Protein AF-A0A2X2WF74-F1 (afdb_monomer_lite)

Secondary structure (DSSP, 8-state):
------HHHHHHHHHHHHHHHHHHHHHHHHHHHTT---HHHHHHHHHHHHTPPPPP----EEESS--HHHHHHHHHHS-SEEEEEES-HHHHHHSHHHHS-HHHHHHHTT--EEE--SSS--EEE-S-EEEEEE--PPP--

Sequence (141 aa):
MLIVLSLEEYERKIILWEAEFKVLNKLYKKELSQRVDSTASMKNLDECLRRKPKKPIRKFIILTNPTSEALAKELGLGYPNKALFNDEAAGVYTSGLYNDPAPFNTFWCWDKVTINRVSRESFVIENYVFSSFLMMQTLSI

InterPro domains:
  IPR025048 Protein of unknown function DUF3987) [PF13148] (8-138)

Radius of gyration: 23.02 Å; chains: 1; bounding box: 44×41×73 Å

Structure (mmCIF, N/CA/C/O backbone):
data_AF-A0A2X2WF74-F1
#
_entry.id   AF-A0A2X2WF74-F1
#
loop_
_atom_site.group_PDB
_atom_site.id
_atom_site.type_symbol
_atom_site.label_atom_id
_atom_site.label_alt_id
_atom_site.label_comp_id
_atom_site.label_asym_id
_atom_site.label_entity_id
_atom_site.label_seq_id
_atom_site.pdbx_PDB_ins_code
_atom_site.Cartn_x
_atom_site.Cartn_y
_atom_site.Cartn_z
_atom_site.occupancy
_atom_site.B_iso_or_equiv
_atom_site.auth_seq_id
_atom_site.auth_comp_id
_atom_site.auth_asym_id
_atom_site.auth_atom_id
_atom_site.pdbx_PDB_model_num
ATOM 1 N N . MET A 1 1 ? 2.733 -17.161 6.575 1.00 33.16 1 MET A N 1
ATOM 2 C CA . MET A 1 1 ? 2.079 -17.035 5.255 1.00 33.16 1 MET A CA 1
ATOM 3 C C . MET A 1 1 ? 1.111 -15.857 5.317 1.00 33.16 1 MET A C 1
ATOM 5 O O . MET A 1 1 ? 0.103 -15.955 6.001 1.00 33.16 1 MET A O 1
ATOM 9 N N . LEU A 1 2 ? 1.457 -14.701 4.737 1.00 42.00 2 LEU A N 1
ATOM 10 C CA . LEU A 1 2 ? 0.548 -13.548 4.684 1.00 42.00 2 LEU A CA 1
ATOM 11 C C . LEU A 1 2 ? -0.547 -13.861 3.659 1.00 42.00 2 LEU A C 1
ATOM 13 O O . LEU A 1 2 ? -0.254 -13.978 2.473 1.00 42.00 2 LEU A O 1
ATOM 17 N N . ILE A 1 3 ? -1.790 -14.029 4.112 1.00 48.28 3 ILE A N 1
ATOM 18 C CA . ILE A 1 3 ? -2.949 -14.121 3.218 1.00 48.28 3 ILE A CA 1
ATOM 19 C C . ILE A 1 3 ? -3.135 -12.728 2.613 1.00 48.28 3 ILE A C 1
ATOM 21 O O . ILE A 1 3 ? -3.633 -11.812 3.268 1.00 48.28 3 ILE A O 1
ATOM 25 N N . VAL A 1 4 ? -2.655 -12.544 1.387 1.00 58.31 4 VAL A N 1
ATOM 26 C CA . VAL A 1 4 ? -2.893 -11.327 0.611 1.00 58.31 4 VAL A CA 1
ATOM 27 C C . VAL A 1 4 ? -4.300 -11.450 0.035 1.00 58.31 4 VAL A C 1
ATOM 29 O O . VAL A 1 4 ? -4.547 -12.319 -0.796 1.00 58.31 4 VAL A O 1
ATOM 32 N N . LEU A 1 5 ? -5.230 -10.626 0.519 1.00 65.94 5 LEU A N 1
ATOM 33 C CA . LEU A 1 5 ? -6.590 -10.553 -0.024 1.00 65.94 5 LEU A CA 1
ATOM 34 C C . LEU A 1 5 ? -6.538 -10.137 -1.501 1.00 65.94 5 LEU A C 1
ATOM 36 O O . LEU A 1 5 ? -5.659 -9.372 -1.898 1.00 65.94 5 LEU A O 1
ATOM 40 N N . SER A 1 6 ? -7.486 -10.578 -2.324 1.00 76.62 6 SER A N 1
ATOM 41 C CA . SER A 1 6 ? -7.712 -9.889 -3.600 1.00 76.62 6 SER A CA 1
ATOM 42 C C . SER A 1 6 ? -8.161 -8.444 -3.339 1.00 76.62 6 SER A C 1
ATOM 44 O O . SER A 1 6 ? -8.643 -8.116 -2.250 1.00 76.62 6 SER A O 1
ATOM 46 N N . LEU A 1 7 ? -7.993 -7.551 -4.320 1.00 77.69 7 LEU A N 1
ATOM 47 C CA . LEU A 1 7 ? -8.440 -6.162 -4.176 1.00 77.69 7 LEU A CA 1
ATOM 48 C C . LEU A 1 7 ? -9.941 -6.093 -3.859 1.00 77.69 7 LEU A C 1
ATOM 50 O O . LEU A 1 7 ? -10.327 -5.401 -2.924 1.00 77.69 7 LEU A O 1
ATOM 54 N N . GLU A 1 8 ? -10.759 -6.857 -4.580 1.00 81.06 8 GLU A N 1
ATOM 55 C CA . GLU A 1 8 ? -12.210 -6.893 -4.385 1.00 81.06 8 GLU A CA 1
ATOM 56 C C . GLU A 1 8 ? -12.591 -7.388 -2.982 1.00 81.06 8 GLU A C 1
ATOM 58 O O . GLU A 1 8 ? -13.486 -6.847 -2.335 1.00 81.06 8 GLU A O 1
ATOM 63 N N . GLU A 1 9 ? -11.900 -8.409 -2.464 1.00 84.50 9 GLU A N 1
ATOM 64 C CA . GLU A 1 9 ? -12.116 -8.875 -1.091 1.00 84.50 9 GLU A CA 1
ATOM 65 C C . GLU A 1 9 ? -11.687 -7.844 -0.053 1.00 84.50 9 GLU A C 1
ATOM 67 O O . GLU A 1 9 ? -12.355 -7.702 0.972 1.00 84.50 9 GLU A O 1
ATOM 72 N N . TYR A 1 10 ? -10.581 -7.138 -0.295 1.00 87.06 10 TYR A N 1
ATOM 73 C CA . TYR A 1 10 ? -10.147 -6.045 0.566 1.00 87.06 10 TYR A CA 1
ATOM 74 C C . TYR A 1 10 ? -11.176 -4.914 0.582 1.00 87.06 10 TYR A C 1
ATOM 76 O O . TYR A 1 10 ? -11.541 -4.467 1.665 1.00 87.06 10 TYR A O 1
ATOM 84 N N . GLU A 1 11 ? -11.686 -4.500 -0.580 1.00 86.75 11 GLU A N 1
ATOM 85 C CA . GLU A 1 11 ? -12.692 -3.439 -0.711 1.00 86.75 11 GLU A CA 1
ATOM 86 C C . GLU A 1 11 ? -13.994 -3.792 0.018 1.00 86.75 11 GLU A C 1
ATOM 88 O O . GLU A 1 11 ? -14.532 -2.974 0.760 1.00 86.75 11 GLU A O 1
ATOM 93 N N . ARG A 1 12 ? -14.463 -5.042 -0.076 1.00 90.75 12 ARG A N 1
ATOM 94 C CA . ARG A 1 12 ? -15.622 -5.481 0.720 1.00 90.75 12 ARG A CA 1
ATOM 95 C C . ARG A 1 12 ? -15.322 -5.493 2.218 1.00 90.75 12 ARG A C 1
ATOM 97 O O . ARG A 1 12 ? -16.119 -5.006 3.018 1.00 90.75 12 ARG A O 1
ATOM 104 N N . LYS A 1 13 ? -14.178 -6.058 2.619 1.00 93.56 13 LYS A N 1
ATOM 105 C CA . LYS A 1 13 ? -13.821 -6.206 4.039 1.00 93.56 13 LYS A CA 1
ATOM 106 C C . LYS A 1 13 ? -13.541 -4.868 4.716 1.00 93.56 13 LYS A C 1
ATOM 108 O O . LYS A 1 13 ? -13.871 -4.730 5.890 1.00 93.56 13 LYS A O 1
ATOM 113 N N . ILE A 1 14 ? -12.952 -3.896 4.014 1.00 94.00 14 ILE A N 1
ATOM 114 C CA . ILE A 1 14 ? -12.661 -2.579 4.591 1.00 94.00 14 ILE A CA 1
ATOM 115 C C . ILE A 1 14 ? -13.951 -1.802 4.864 1.00 94.00 14 ILE A C 1
ATOM 117 O O . ILE A 1 14 ? -14.061 -1.223 5.936 1.00 94.00 14 ILE A O 1
ATOM 121 N N . ILE A 1 15 ? -14.962 -1.892 3.989 1.00 95.12 15 ILE A N 1
ATOM 122 C CA . ILE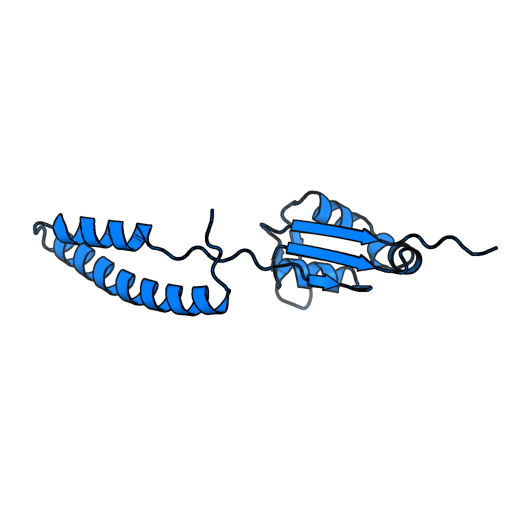 A 1 15 ? -16.280 -1.267 4.207 1.00 95.12 15 ILE A CA 1
ATOM 123 C C . ILE A 1 15 ? -16.954 -1.832 5.465 1.00 95.12 15 ILE A C 1
ATOM 125 O O . ILE A 1 15 ? -17.442 -1.079 6.310 1.00 95.12 15 ILE A O 1
ATOM 129 N N . LEU A 1 16 ? -16.957 -3.161 5.617 1.00 95.56 16 LEU A N 1
ATOM 130 C CA . LEU A 1 16 ? -17.528 -3.819 6.798 1.00 95.56 16 LEU A CA 1
ATOM 131 C C . LEU A 1 16 ? -16.791 -3.414 8.080 1.00 95.56 16 LEU A C 1
ATOM 133 O O . LEU A 1 16 ? -17.420 -3.080 9.084 1.00 95.56 16 LEU A O 1
ATOM 137 N N . TRP A 1 17 ? -15.459 -3.393 8.025 1.00 97.44 17 TRP A N 1
ATOM 138 C CA . TRP A 1 17 ? -14.619 -2.981 9.144 1.00 97.44 17 TRP A CA 1
ATOM 139 C C . TRP A 1 17 ? -14.832 -1.508 9.526 1.00 97.44 17 TRP A C 1
ATOM 141 O O . TRP A 1 17 ? -14.914 -1.189 10.708 1.00 97.44 17 TRP A O 1
ATOM 151 N N . GLU A 1 18 ? -14.960 -0.601 8.553 1.00 96.94 18 GLU A N 1
ATOM 152 C CA . GLU A 1 18 ? -15.212 0.824 8.801 1.00 96.94 18 GLU A CA 1
ATOM 153 C C . GLU A 1 18 ? -16.563 1.058 9.484 1.00 96.94 18 GLU A C 1
ATOM 155 O O . GLU A 1 18 ? -16.664 1.893 10.390 1.00 96.94 18 GLU A O 1
ATOM 160 N N . ALA A 1 19 ? -17.592 0.300 9.091 1.00 96.81 19 ALA A N 1
ATOM 161 C CA . ALA A 1 19 ? -18.898 0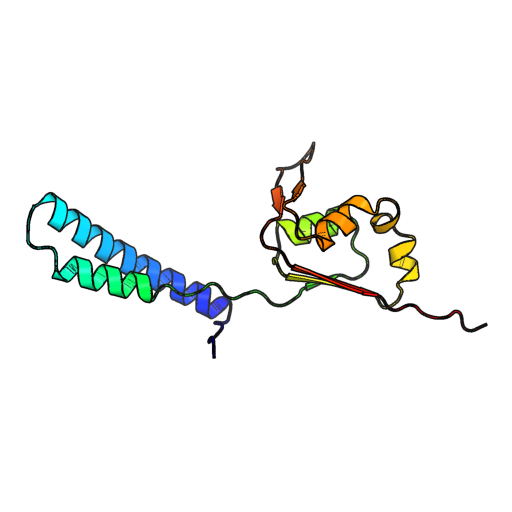.342 9.737 1.00 96.81 19 ALA A CA 1
ATOM 162 C C . ALA A 1 19 ? -18.817 -0.109 11.208 1.00 96.81 19 ALA A C 1
ATOM 164 O O . ALA A 1 19 ? -19.305 0.602 12.091 1.00 96.81 19 ALA A O 1
ATOM 165 N N . GLU A 1 20 ? -18.150 -1.236 11.481 1.00 96.38 20 GLU A N 1
ATOM 166 C CA . GLU A 1 20 ? -17.929 -1.750 12.841 1.00 96.38 20 GLU A CA 1
ATOM 167 C C . GLU A 1 20 ? -17.121 -0.755 13.691 1.00 96.38 20 GLU A C 1
ATOM 169 O O . GLU A 1 20 ? -17.548 -0.356 14.781 1.00 96.38 20 GLU A O 1
ATOM 174 N N . PHE A 1 21 ? -16.000 -0.263 13.155 1.00 97.50 21 PHE A N 1
ATOM 175 C CA . PHE A 1 21 ? -15.136 0.714 13.813 1.00 97.50 21 PHE A CA 1
ATOM 176 C C . PHE A 1 21 ? -15.897 1.987 14.187 1.00 97.50 21 PHE A C 1
ATOM 178 O O . PHE A 1 21 ? -15.746 2.497 15.299 1.00 97.50 21 PHE A O 1
ATOM 185 N N . LYS A 1 22 ? -16.744 2.508 13.291 1.00 97.50 22 LYS A N 1
ATOM 186 C CA . LYS A 1 22 ? -17.515 3.733 13.540 1.00 97.50 22 LYS A CA 1
ATOM 187 C C . LYS A 1 22 ? -18.454 3.586 14.738 1.00 97.50 22 LYS A C 1
ATOM 189 O O . LYS A 1 22 ? -18.567 4.523 15.533 1.00 97.50 22 LYS A O 1
ATOM 194 N N . VAL A 1 23 ? -19.107 2.433 14.881 1.00 97.06 23 VAL A N 1
ATOM 195 C CA . VAL A 1 23 ? -20.012 2.150 16.006 1.00 97.06 23 VAL A CA 1
ATOM 196 C C . VAL A 1 23 ? -19.226 2.025 17.309 1.00 97.06 23 VAL A C 1
ATOM 198 O O . VAL A 1 23 ? -19.525 2.739 18.269 1.00 97.06 23 VAL A O 1
ATOM 201 N N . LEU A 1 24 ? -18.185 1.188 17.327 1.00 95.88 24 LEU A N 1
ATOM 202 C CA . LEU A 1 24 ? -17.381 0.930 18.526 1.00 95.88 24 LEU A CA 1
ATOM 203 C C . LEU A 1 24 ? -16.643 2.183 19.012 1.00 95.88 24 LEU A C 1
ATOM 205 O O . LEU A 1 24 ? -16.647 2.491 20.202 1.00 95.88 24 LEU A O 1
ATOM 209 N N . ASN A 1 25 ? -16.080 2.968 18.091 1.00 96.62 25 ASN A N 1
ATOM 210 C CA . ASN A 1 25 ? -15.403 4.222 18.418 1.00 96.62 25 ASN A CA 1
ATOM 211 C C . ASN A 1 25 ? -16.379 5.261 18.997 1.00 96.62 25 ASN A C 1
ATOM 213 O O . ASN A 1 25 ? -16.037 5.994 19.925 1.00 96.62 25 ASN A O 1
ATOM 217 N N . LYS A 1 26 ? -17.619 5.321 18.488 1.00 96.38 26 LYS A N 1
ATOM 218 C CA . LYS A 1 26 ? -18.652 6.214 19.035 1.00 96.38 26 LYS A CA 1
ATOM 219 C C . LYS A 1 26 ? -19.065 5.797 20.448 1.00 96.38 26 LYS A C 1
ATOM 221 O O . LYS A 1 26 ? -19.216 6.671 21.300 1.00 96.38 26 LYS A O 1
ATOM 226 N N . LEU A 1 27 ? -19.234 4.496 20.692 1.00 95.06 27 LEU A N 1
ATOM 227 C CA . LEU A 1 27 ? -19.579 3.962 22.011 1.00 95.06 27 LEU A CA 1
ATOM 228 C C . LEU A 1 27 ? -18.481 4.267 23.035 1.00 95.06 27 LEU A C 1
ATOM 230 O O . LEU A 1 27 ? -18.759 4.895 24.053 1.00 95.06 27 LEU A O 1
ATOM 234 N N . TYR A 1 28 ? -17.231 3.939 22.704 1.00 94.12 28 TYR A N 1
ATOM 235 C CA . TYR A 1 28 ? -16.080 4.195 23.567 1.00 94.12 28 TYR A CA 1
ATOM 236 C C . TYR A 1 28 ? -15.941 5.683 23.929 1.00 94.12 28 TYR A C 1
ATOM 238 O O . TYR A 1 28 ? -15.813 6.038 25.099 1.00 94.12 28 TYR A O 1
ATOM 246 N N . LYS A 1 29 ? -16.061 6.586 22.942 1.00 94.75 29 LYS A N 1
ATOM 247 C CA . LYS A 1 29 ? -16.044 8.039 23.191 1.00 94.75 29 LYS A CA 1
ATOM 248 C C . LYS A 1 29 ? -17.178 8.495 24.109 1.00 94.75 29 LYS A C 1
ATOM 250 O O . LYS A 1 29 ? -16.968 9.375 24.943 1.00 94.75 29 LYS A O 1
ATOM 255 N N . LYS A 1 30 ? -18.375 7.920 23.954 1.00 95.00 30 LYS A N 1
ATOM 256 C CA . LYS A 1 30 ? -19.531 8.241 24.796 1.00 95.00 30 LYS A CA 1
ATOM 257 C C . LYS A 1 30 ? -19.281 7.821 26.245 1.00 95.00 30 LYS A C 1
ATOM 259 O O . LYS A 1 30 ? -19.462 8.646 27.134 1.00 95.00 30 LYS A O 1
ATOM 264 N N . GLU A 1 31 ? -18.825 6.597 26.481 1.00 93.62 31 GLU A N 1
ATOM 265 C CA . GLU A 1 31 ? -18.554 6.091 27.835 1.00 93.62 31 GLU A CA 1
ATOM 266 C C . GLU A 1 31 ? -17.444 6.882 28.532 1.00 93.62 31 GLU A C 1
ATOM 268 O O . GLU A 1 31 ? -17.620 7.299 29.678 1.00 93.62 31 GLU A O 1
ATOM 273 N N . LEU A 1 32 ? -16.367 7.213 27.805 1.00 92.31 32 LEU A N 1
ATOM 274 C CA . LEU A 1 32 ? -15.323 8.113 28.302 1.00 92.31 32 LEU A CA 1
ATOM 275 C C . LEU A 1 32 ? -15.885 9.484 28.707 1.00 92.31 32 LEU A C 1
ATOM 277 O O . LEU A 1 32 ? -15.550 9.998 29.773 1.00 92.31 32 LEU A O 1
ATOM 281 N N . SER A 1 33 ? -16.760 10.073 27.881 1.00 93.44 33 SER A N 1
ATOM 282 C CA . SER A 1 33 ? -17.371 11.381 28.172 1.00 93.44 33 SER A CA 1
ATOM 283 C C . SER A 1 33 ? -18.276 11.354 29.405 1.00 93.44 33 SER A C 1
ATOM 285 O O . SER A 1 33 ? -18.363 12.340 30.133 1.00 93.44 33 SER A O 1
ATOM 287 N N . GLN A 1 34 ? -18.913 10.212 29.665 1.00 93.75 34 GLN A N 1
ATOM 288 C CA . GLN A 1 34 ? -19.807 10.008 30.802 1.00 93.75 34 GLN A CA 1
ATOM 289 C C . GLN A 1 34 ? -19.058 9.549 32.065 1.00 93.75 34 GLN A C 1
ATOM 291 O O . GLN A 1 34 ? -19.689 9.387 33.105 1.00 93.75 34 GLN A O 1
ATOM 296 N N . ARG A 1 35 ? -17.726 9.366 31.994 1.00 88.62 35 ARG A N 1
ATOM 297 C CA . ARG A 1 35 ? -16.876 8.818 33.070 1.00 88.62 35 ARG A CA 1
ATOM 298 C C . ARG A 1 35 ? -17.388 7.479 33.618 1.00 88.62 35 ARG A C 1
ATOM 300 O O . ARG A 1 35 ? -17.231 7.189 34.801 1.00 88.62 35 ARG A O 1
ATOM 307 N N . VAL A 1 36 ? -18.010 6.682 32.753 1.00 89.81 36 VAL A N 1
ATOM 308 C CA . VAL A 1 36 ? -18.475 5.327 33.068 1.00 89.81 36 VAL A CA 1
ATOM 309 C C . VAL A 1 36 ? -17.351 4.341 32.746 1.00 89.81 36 VAL A C 1
ATOM 311 O O . VAL A 1 36 ? -16.454 4.655 31.957 1.00 89.81 36 VAL A O 1
ATOM 314 N N . ASP A 1 37 ? -17.378 3.159 33.364 1.00 90.88 37 ASP A N 1
ATOM 315 C CA . ASP A 1 37 ? -16.456 2.081 33.012 1.00 90.88 37 ASP A CA 1
ATOM 316 C C . ASP A 1 37 ? -16.529 1.787 31.506 1.00 90.88 37 ASP A C 1
ATOM 318 O O . ASP A 1 37 ? -17.586 1.475 30.961 1.00 90.88 37 ASP A O 1
ATOM 322 N N . SER A 1 38 ? -15.383 1.931 30.845 1.00 90.56 38 SER A N 1
ATOM 323 C CA . SER A 1 38 ? -15.214 1.780 29.398 1.00 90.56 38 SER A CA 1
ATOM 324 C C . SER A 1 38 ? -14.282 0.620 29.046 1.00 90.56 38 SER A C 1
ATOM 326 O O . SER A 1 38 ? -13.918 0.454 27.882 1.00 90.56 38 SER A O 1
ATOM 328 N N . THR A 1 39 ? -13.893 -0.210 30.023 1.00 91.69 39 THR A N 1
ATOM 329 C CA . THR A 1 39 ? -12.967 -1.339 29.819 1.00 91.69 39 THR A CA 1
ATOM 330 C C . THR A 1 39 ? -13.462 -2.322 28.757 1.00 91.69 39 THR A C 1
ATOM 332 O O . THR A 1 39 ? -12.684 -2.745 27.897 1.00 91.69 39 THR A O 1
ATOM 335 N N . ALA A 1 40 ? -14.759 -2.639 28.756 1.00 91.12 40 ALA A N 1
ATOM 336 C CA . ALA A 1 40 ? -15.370 -3.524 27.766 1.00 91.12 40 ALA A CA 1
ATOM 337 C C . ALA A 1 40 ? -15.330 -2.927 26.347 1.00 91.12 40 ALA A C 1
ATOM 339 O O . ALA A 1 40 ? -14.861 -3.577 25.410 1.00 91.12 40 ALA A O 1
ATOM 340 N N . SER A 1 41 ? -15.753 -1.672 26.183 1.00 90.50 41 SER A N 1
ATOM 341 C CA . SER A 1 41 ? -15.736 -0.992 24.881 1.00 90.50 41 SER A CA 1
ATOM 342 C C . SER A 1 41 ? -14.324 -0.729 24.373 1.00 90.50 41 SER A C 1
ATOM 344 O O . SER A 1 41 ? -14.083 -0.841 23.171 1.00 90.50 41 SER A O 1
ATOM 346 N N . MET A 1 42 ? -13.374 -0.448 25.270 1.00 93.31 42 MET A N 1
ATOM 347 C CA . MET A 1 42 ? -11.955 -0.328 24.938 1.00 93.31 42 MET A CA 1
ATOM 348 C C . MET A 1 42 ? -11.424 -1.637 24.349 1.00 93.31 42 MET A C 1
ATOM 350 O O . MET A 1 42 ? -10.793 -1.622 23.294 1.00 93.31 42 MET A O 1
ATOM 354 N N . LYS A 1 43 ? -11.718 -2.774 24.994 1.00 95.44 43 LYS A N 1
ATOM 355 C CA . LYS A 1 43 ? -11.287 -4.097 24.526 1.00 95.44 43 LYS A CA 1
ATOM 356 C C . LYS A 1 43 ? -11.885 -4.436 23.159 1.00 95.44 43 LYS A C 1
ATOM 358 O O . LYS A 1 43 ? -11.158 -4.874 22.270 1.00 95.44 43 LYS A O 1
ATOM 363 N N . ASN A 1 44 ? -13.177 -4.169 22.966 1.00 94.06 44 ASN A N 1
ATOM 364 C CA . ASN A 1 44 ? -13.852 -4.400 21.686 1.00 94.06 44 ASN A CA 1
ATOM 365 C C . ASN A 1 44 ? -13.277 -3.517 20.566 1.00 94.06 44 ASN A C 1
ATOM 367 O O . ASN A 1 44 ? -13.084 -3.978 19.439 1.00 94.06 44 ASN A O 1
ATOM 371 N N . LEU A 1 45 ? -12.971 -2.250 20.868 1.00 94.69 45 LEU A N 1
ATOM 372 C CA . LEU A 1 45 ? -12.362 -1.332 19.909 1.00 94.69 45 LEU A CA 1
ATOM 373 C C . LEU A 1 45 ? -10.937 -1.763 19.536 1.00 94.69 45 LEU A C 1
ATOM 375 O O . LEU A 1 45 ? -10.593 -1.737 18.356 1.00 94.69 45 LEU A O 1
ATOM 379 N N . ASP A 1 46 ? -10.131 -2.198 20.506 1.00 96.06 46 ASP A N 1
ATOM 380 C CA . ASP A 1 46 ? -8.786 -2.733 20.260 1.00 96.06 46 ASP A CA 1
ATOM 381 C C . ASP A 1 46 ? -8.832 -3.993 19.379 1.00 96.06 46 ASP A C 1
ATOM 383 O O . ASP A 1 46 ? -8.113 -4.094 18.383 1.00 96.06 46 ASP A O 1
ATOM 387 N N . GLU A 1 47 ? -9.745 -4.924 19.662 1.00 95.88 47 GLU A N 1
ATOM 388 C CA . GLU A 1 47 ? -9.930 -6.120 18.838 1.00 95.88 47 GLU A CA 1
ATOM 389 C C . GLU A 1 47 ? -10.386 -5.778 17.409 1.00 95.88 47 GLU A C 1
ATOM 391 O O . GLU A 1 47 ? -9.908 -6.363 16.433 1.00 95.88 47 GLU A O 1
ATOM 396 N N . CYS A 1 48 ? -11.277 -4.794 17.252 1.00 95.00 48 CYS A N 1
ATOM 397 C CA . CYS A 1 48 ? -11.642 -4.256 15.943 1.00 95.00 48 CYS A CA 1
ATOM 398 C C . CYS A 1 48 ? -10.417 -3.684 15.219 1.00 95.00 48 CYS A C 1
ATOM 400 O O . CYS A 1 48 ? -10.158 -4.050 14.073 1.00 95.00 48 CYS A O 1
ATOM 402 N N . LEU A 1 49 ? -9.619 -2.836 15.873 1.00 93.31 49 LEU A N 1
ATOM 403 C CA . LEU A 1 49 ? -8.426 -2.223 15.279 1.00 93.31 49 LEU A CA 1
ATOM 404 C C . LEU A 1 49 ? -7.411 -3.269 14.795 1.00 93.31 49 LEU A C 1
ATOM 406 O O . LEU A 1 49 ? -6.881 -3.141 13.689 1.00 93.31 49 LEU A O 1
ATOM 410 N N . ARG A 1 50 ? -7.197 -4.343 15.563 1.00 94.06 50 ARG A N 1
ATOM 411 C CA . ARG A 1 50 ? -6.301 -5.454 15.186 1.00 94.06 50 ARG A CA 1
ATOM 412 C C . ARG A 1 50 ? -6.783 -6.238 13.965 1.00 94.06 50 ARG A C 1
ATOM 414 O O . ARG A 1 50 ? -5.961 -6.776 13.226 1.00 94.06 50 ARG A O 1
ATOM 421 N N . ARG A 1 51 ? -8.098 -6.287 13.730 1.00 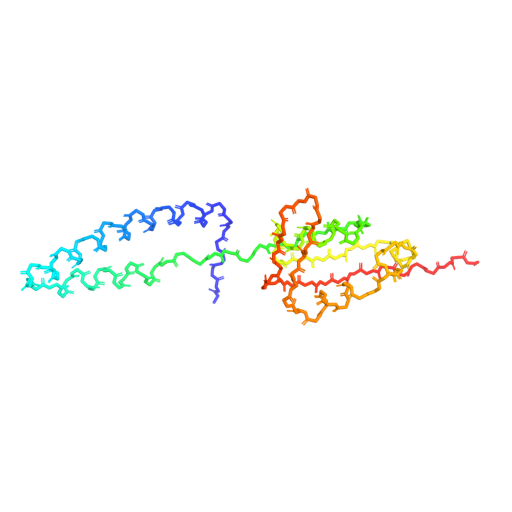93.00 51 ARG A N 1
ATOM 422 C CA . ARG A 1 51 ? -8.721 -6.971 12.583 1.00 93.00 51 ARG A CA 1
ATOM 423 C C . ARG A 1 51 ? -8.764 -6.119 11.311 1.00 93.00 51 ARG A C 1
ATOM 425 O O . ARG A 1 51 ? -9.313 -6.578 10.309 1.00 93.00 51 ARG A O 1
ATOM 432 N N . LYS A 1 52 ? -8.182 -4.911 11.315 1.00 93.12 52 LYS A N 1
ATOM 433 C CA . LYS A 1 52 ? -8.162 -4.037 10.136 1.00 93.12 52 LYS A CA 1
ATOM 434 C C . LYS A 1 52 ? -7.587 -4.781 8.921 1.00 93.12 52 LYS A C 1
ATOM 436 O O . LYS A 1 52 ? -6.436 -5.230 8.974 1.00 93.12 52 LYS A O 1
ATOM 441 N N . PRO A 1 53 ? -8.349 -4.903 7.816 1.00 90.44 53 PRO A N 1
ATOM 442 C CA . PRO A 1 53 ? -7.855 -5.532 6.600 1.00 90.44 53 PRO A CA 1
ATOM 443 C C . PRO A 1 53 ? -6.581 -4.841 6.112 1.00 90.44 53 PRO A C 1
ATOM 445 O O . PRO A 1 53 ? -6.493 -3.612 6.086 1.00 90.44 53 PRO A O 1
ATOM 448 N N . LYS A 1 54 ? -5.584 -5.630 5.704 1.00 84.38 54 LYS A N 1
ATOM 449 C CA . LYS A 1 54 ? -4.369 -5.098 5.080 1.00 84.38 54 LYS A CA 1
ATOM 450 C C . LYS A 1 54 ? -4.615 -4.912 3.591 1.00 84.38 54 LYS A C 1
ATOM 452 O O . LYS A 1 54 ? -5.025 -5.857 2.918 1.00 84.38 54 LYS A O 1
ATOM 457 N N . LYS A 1 55 ? -4.347 -3.704 3.089 1.00 80.62 55 LYS A N 1
ATOM 458 C CA . LYS A 1 55 ? -4.451 -3.400 1.660 1.00 80.62 55 LYS A CA 1
ATOM 459 C C . LYS A 1 55 ? -3.507 -4.321 0.887 1.00 80.62 55 LYS A C 1
ATOM 461 O O . LYS A 1 55 ? -2.318 -4.358 1.215 1.00 80.62 55 LYS A O 1
ATOM 466 N N . PRO A 1 56 ? -4.002 -5.075 -0.104 1.00 73.81 56 PRO A N 1
ATOM 467 C CA . PRO A 1 56 ? -3.143 -5.949 -0.867 1.00 73.81 56 PRO A CA 1
ATOM 468 C C . PRO A 1 56 ? -2.207 -5.137 -1.751 1.00 73.81 56 PRO A C 1
ATOM 470 O O . PRO A 1 56 ? -2.578 -4.114 -2.332 1.00 73.81 56 PRO A O 1
ATOM 473 N N . ILE A 1 57 ? -0.976 -5.621 -1.849 1.00 67.31 57 ILE A N 1
ATOM 474 C CA . ILE A 1 57 ? 0.037 -5.069 -2.733 1.00 67.31 57 ILE A CA 1
ATOM 475 C C . ILE A 1 57 ? -0.352 -5.482 -4.162 1.00 67.31 57 ILE A C 1
ATOM 477 O O . ILE A 1 57 ? -0.324 -6.664 -4.506 1.00 67.31 57 ILE A O 1
ATOM 481 N N . ARG A 1 58 ? -0.798 -4.513 -4.975 1.00 60.16 58 ARG A N 1
ATOM 482 C CA . ARG A 1 58 ? -1.209 -4.724 -6.376 1.00 60.16 58 ARG A CA 1
ATOM 483 C C . ARG A 1 58 ? -0.052 -5.355 -7.180 1.00 60.16 58 ARG A C 1
ATOM 485 O O . ARG A 1 58 ? 1.106 -4.963 -7.019 1.00 60.16 58 ARG A O 1
ATOM 492 N N . LYS A 1 59 ? -0.385 -6.326 -8.040 1.00 56.97 59 LYS A N 1
ATOM 493 C CA . LYS A 1 59 ? 0.544 -7.006 -8.959 1.00 56.97 59 LYS A CA 1
ATOM 494 C C . LYS A 1 59 ? 0.809 -6.138 -10.202 1.00 56.97 59 LYS A C 1
ATOM 496 O O . LYS A 1 59 ? -0.072 -5.401 -10.634 1.00 56.97 59 LYS A O 1
ATOM 501 N N . PHE A 1 60 ? 2.045 -6.240 -10.687 1.00 52.75 60 PHE A N 1
ATOM 502 C CA . PHE A 1 60 ? 2.716 -5.511 -11.769 1.00 52.75 60 PHE A CA 1
ATOM 503 C C . PHE A 1 60 ? 1.844 -5.072 -12.960 1.00 52.75 60 PHE A C 1
ATOM 505 O O . PHE A 1 60 ? 1.069 -5.861 -13.493 1.00 52.75 60 PHE A O 1
ATOM 512 N N . ILE A 1 61 ? 2.057 -3.840 -13.439 1.00 58.25 61 ILE A N 1
ATOM 513 C CA . ILE A 1 61 ? 1.639 -3.398 -14.781 1.00 58.25 61 ILE A CA 1
ATOM 514 C C . ILE A 1 61 ? 2.865 -3.452 -15.696 1.00 58.25 61 ILE A C 1
ATOM 516 O O . ILE A 1 61 ? 3.902 -2.884 -15.348 1.00 58.25 61 ILE A O 1
ATOM 520 N N . ILE A 1 62 ? 2.722 -4.138 -16.833 1.00 56.91 62 ILE A N 1
ATOM 521 C CA . ILE A 1 62 ? 3.679 -4.148 -17.942 1.00 56.91 62 ILE A CA 1
ATOM 522 C C . ILE A 1 62 ? 3.362 -2.956 -18.845 1.00 56.91 62 ILE A C 1
ATOM 524 O O . ILE A 1 62 ? 2.243 -2.844 -19.343 1.00 56.91 62 ILE A O 1
ATOM 528 N N . LEU A 1 63 ? 4.334 -2.071 -19.047 1.00 60.03 63 LEU A N 1
ATOM 529 C CA . LEU A 1 63 ? 4.245 -0.995 -20.033 1.00 60.03 63 LEU A CA 1
ATOM 530 C C . LEU A 1 63 ? 5.135 -1.337 -21.228 1.00 60.03 63 LEU A C 1
ATOM 532 O O . LEU A 1 63 ? 6.321 -1.597 -21.037 1.00 60.03 63 LEU A O 1
ATOM 536 N N . THR A 1 64 ? 4.579 -1.290 -22.436 1.00 59.84 64 THR A N 1
ATOM 537 C CA . THR A 1 64 ? 5.328 -1.317 -23.697 1.00 59.84 64 THR A CA 1
ATOM 538 C C . THR A 1 64 ? 5.456 0.116 -24.220 1.00 59.84 64 THR A C 1
ATOM 540 O O . THR A 1 64 ? 4.458 0.803 -24.417 1.00 59.84 64 THR A O 1
ATOM 543 N N . ASN A 1 65 ? 6.691 0.595 -24.397 1.00 63.97 65 ASN A N 1
ATOM 544 C CA . ASN A 1 65 ? 7.022 1.923 -24.950 1.00 63.97 65 ASN A CA 1
ATOM 545 C C . ASN A 1 65 ? 6.269 3.147 -24.352 1.00 63.97 65 ASN A C 1
ATOM 547 O O . ASN A 1 65 ? 5.743 3.963 -25.113 1.00 63.97 65 ASN A O 1
ATOM 551 N N . PRO A 1 66 ? 6.196 3.341 -23.017 1.00 70.56 66 PRO A N 1
ATOM 552 C CA . PRO A 1 66 ? 5.601 4.554 -22.458 1.00 70.56 66 PRO A CA 1
ATOM 553 C C . PRO A 1 66 ? 6.513 5.776 -22.673 1.00 70.56 66 PRO A C 1
ATOM 555 O O . PRO A 1 66 ? 7.735 5.669 -22.586 1.00 70.56 66 PRO A O 1
ATOM 558 N N . THR A 1 67 ? 5.930 6.964 -22.859 1.00 73.94 67 THR A N 1
ATOM 559 C CA . THR A 1 67 ? 6.685 8.225 -22.710 1.00 73.94 67 THR A CA 1
ATOM 560 C C . THR A 1 67 ? 7.038 8.473 -21.236 1.00 73.94 67 THR A C 1
ATOM 562 O O . THR A 1 67 ? 6.392 7.911 -20.345 1.00 73.94 67 THR A O 1
ATOM 565 N N . SER A 1 68 ? 8.006 9.350 -20.945 1.00 72.62 68 SER A N 1
ATOM 566 C CA . SER A 1 68 ? 8.374 9.738 -19.569 1.00 72.62 68 SER A CA 1
ATOM 567 C C . SER A 1 68 ? 7.180 10.239 -18.757 1.00 72.62 68 SER A C 1
ATOM 569 O O . SER A 1 68 ? 6.994 9.860 -17.601 1.00 72.62 68 SER A O 1
ATOM 571 N N . GLU A 1 69 ? 6.313 11.052 -19.363 1.00 75.19 69 GLU A N 1
ATOM 572 C CA . GLU A 1 69 ? 5.131 11.606 -18.702 1.00 75.19 69 GLU A CA 1
ATOM 573 C C . GLU A 1 69 ? 4.057 10.549 -18.462 1.00 75.19 69 GLU A C 1
ATOM 575 O O . GLU A 1 69 ? 3.335 10.633 -17.460 1.00 75.19 69 GLU A O 1
ATOM 580 N N . ALA A 1 70 ? 3.928 9.587 -19.381 1.00 75.44 70 ALA A N 1
ATOM 581 C CA . ALA A 1 70 ? 3.029 8.452 -19.237 1.00 75.44 70 ALA A CA 1
ATOM 582 C C . ALA A 1 70 ? 3.520 7.529 -18.116 1.00 75.44 70 ALA A C 1
ATOM 584 O O . ALA A 1 70 ? 2.737 7.209 -17.227 1.00 75.44 70 ALA A O 1
ATOM 585 N N . LEU A 1 71 ? 4.817 7.201 -18.083 1.00 76.94 71 LEU A N 1
ATOM 586 C CA . LEU A 1 71 ? 5.433 6.408 -17.017 1.00 76.94 71 LEU A CA 1
ATOM 587 C C . LEU A 1 71 ? 5.274 7.084 -15.649 1.00 76.94 71 LEU A C 1
ATOM 589 O O . LEU A 1 71 ? 4.811 6.449 -14.703 1.00 76.94 71 LEU A O 1
ATOM 593 N N . ALA A 1 72 ? 5.570 8.383 -15.551 1.00 76.44 72 ALA A N 1
ATOM 594 C CA . ALA A 1 72 ? 5.414 9.146 -14.313 1.00 76.44 72 ALA A CA 1
ATOM 595 C C . ALA A 1 72 ? 3.951 9.193 -13.846 1.00 76.44 72 ALA A C 1
ATOM 597 O O . ALA A 1 72 ? 3.664 8.998 -12.666 1.00 76.44 72 ALA A O 1
ATOM 598 N N . LYS A 1 73 ? 3.004 9.416 -14.768 1.00 76.31 73 LYS A N 1
ATOM 599 C CA . LYS A 1 73 ? 1.566 9.397 -14.457 1.00 76.31 73 LYS A CA 1
ATOM 600 C C . LYS A 1 73 ? 1.133 8.020 -13.964 1.00 76.31 73 LYS A C 1
ATOM 602 O O . LYS A 1 73 ? 0.391 7.924 -12.993 1.00 76.31 73 LYS A O 1
ATOM 607 N N . GLU A 1 74 ? 1.596 6.970 -14.628 1.00 72.69 74 GLU A N 1
ATOM 608 C CA . GLU A 1 74 ? 1.296 5.594 -14.269 1.00 72.69 74 GLU A CA 1
ATOM 609 C C . GLU A 1 74 ? 1.848 5.243 -12.884 1.00 72.69 74 GLU A C 1
ATOM 611 O O . GLU A 1 74 ? 1.115 4.661 -12.087 1.00 72.69 74 GLU A O 1
ATOM 616 N N . LEU A 1 75 ? 3.088 5.627 -12.566 1.00 74.62 75 LEU A N 1
ATOM 617 C CA . LEU A 1 75 ? 3.703 5.436 -11.247 1.00 74.62 75 LEU A CA 1
ATOM 618 C C . LEU A 1 75 ? 3.006 6.249 -10.144 1.00 74.62 75 LEU A C 1
ATOM 620 O O . LEU A 1 75 ? 2.831 5.745 -9.039 1.00 74.62 75 LEU A O 1
ATOM 624 N N . GLY A 1 76 ? 2.593 7.486 -10.435 1.00 71.31 76 GLY A N 1
ATOM 625 C CA . GLY A 1 76 ? 2.007 8.393 -9.443 1.00 71.31 76 GLY A CA 1
ATOM 626 C C . GLY A 1 76 ? 0.506 8.250 -9.205 1.00 71.31 76 GLY A C 1
ATOM 627 O O . GLY A 1 76 ? 0.039 8.506 -8.101 1.00 71.31 76 GLY A O 1
ATOM 628 N N . LEU A 1 77 ? -0.263 7.855 -10.223 1.00 69.94 77 LEU A N 1
ATOM 629 C CA . LEU A 1 77 ? -1.728 7.735 -10.141 1.00 69.94 77 LEU A CA 1
ATOM 630 C C . LEU A 1 77 ? -2.217 6.281 -10.227 1.00 69.94 77 LEU A C 1
ATOM 632 O O . LEU A 1 77 ? -3.387 6.008 -9.958 1.00 69.94 77 LEU A O 1
ATOM 636 N N . GLY A 1 78 ? -1.348 5.351 -10.632 1.00 62.66 78 GLY A N 1
ATOM 637 C CA . GLY A 1 78 ? -1.657 3.932 -10.788 1.00 62.66 78 GLY A CA 1
ATOM 638 C C . GLY A 1 78 ? -1.208 3.080 -9.598 1.00 62.66 78 GLY A C 1
ATOM 639 O O . GLY A 1 78 ? -1.280 3.483 -8.439 1.00 62.66 78 GLY A O 1
ATOM 640 N N . TYR A 1 79 ? -0.793 1.839 -9.866 1.00 62.00 79 TYR A N 1
ATOM 641 C CA . TYR A 1 79 ? -0.297 0.930 -8.827 1.00 62.00 79 TYR A CA 1
ATOM 642 C C . TYR A 1 79 ? 1.183 1.161 -8.532 1.00 62.00 79 TYR A C 1
ATOM 644 O O . TYR A 1 79 ? 1.940 1.373 -9.476 1.00 62.00 79 TYR A O 1
ATOM 652 N N . PRO A 1 80 ? 1.607 1.038 -7.262 1.00 61.53 80 PRO A N 1
ATOM 653 C CA . PRO A 1 80 ? 2.982 1.321 -6.869 1.00 61.53 80 PRO A CA 1
ATOM 654 C C . PRO A 1 80 ? 4.002 0.385 -7.527 1.00 61.53 80 PRO A C 1
ATOM 656 O O . PRO A 1 80 ? 5.108 0.818 -7.798 1.00 61.53 80 PRO A O 1
ATOM 659 N N . ASN A 1 81 ? 3.658 -0.868 -7.838 1.00 68.19 81 ASN A N 1
ATOM 660 C CA . ASN A 1 81 ? 4.606 -1.815 -8.439 1.00 68.19 81 ASN A CA 1
ATOM 661 C C . ASN A 1 81 ? 4.457 -1.866 -9.962 1.00 68.19 81 ASN A C 1
ATOM 663 O O . ASN A 1 81 ? 3.403 -2.289 -10.454 1.00 68.19 81 ASN A O 1
ATOM 667 N N . LYS A 1 82 ? 5.501 -1.495 -10.711 1.00 72.25 82 LYS A N 1
ATOM 668 C CA . LYS A 1 82 ? 5.495 -1.519 -12.184 1.00 72.25 82 LYS A CA 1
ATOM 669 C C . LYS A 1 82 ? 6.795 -2.055 -12.768 1.00 72.25 82 LYS A C 1
ATOM 671 O O . LYS A 1 82 ? 7.872 -1.808 -12.234 1.00 72.25 82 LYS A O 1
ATOM 676 N N . ALA A 1 83 ? 6.667 -2.754 -13.897 1.00 70.38 83 ALA A N 1
ATOM 677 C CA . ALA A 1 83 ? 7.787 -3.169 -14.730 1.00 70.38 83 ALA A CA 1
ATOM 678 C C . ALA A 1 83 ? 7.639 -2.551 -16.115 1.00 70.38 83 ALA A C 1
ATOM 680 O O . ALA A 1 83 ? 6.598 -2.689 -16.758 1.00 70.38 83 ALA A O 1
ATOM 681 N N . LEU A 1 84 ? 8.703 -1.931 -16.601 1.00 72.62 84 LEU A N 1
ATOM 682 C CA . LEU A 1 84 ? 8.856 -1.680 -18.026 1.00 72.62 84 LEU A CA 1
ATOM 683 C C . LEU A 1 84 ? 9.270 -3.002 -18.690 1.00 72.62 84 LEU A C 1
ATOM 685 O O . LEU A 1 84 ? 10.330 -3.519 -18.353 1.00 72.62 84 LEU A O 1
ATOM 689 N N . PHE A 1 85 ? 8.455 -3.564 -19.586 1.00 71.69 85 PHE A N 1
ATOM 690 C CA . PHE A 1 85 ? 8.807 -4.780 -20.333 1.00 71.69 85 PHE A CA 1
ATOM 691 C C . PHE A 1 85 ? 8.836 -4.441 -21.816 1.00 71.69 85 PHE A C 1
ATOM 693 O O . PHE A 1 85 ? 7.842 -3.953 -22.353 1.00 71.69 85 PHE A O 1
ATOM 700 N N . ASN A 1 86 ? 9.970 -4.674 -22.466 1.00 70.75 86 ASN A N 1
ATOM 701 C CA . ASN A 1 86 ? 10.127 -4.362 -23.877 1.00 70.75 86 ASN A CA 1
ATOM 702 C C . ASN A 1 86 ? 10.915 -5.450 -24.604 1.00 70.75 86 ASN A C 1
ATOM 704 O O . ASN A 1 86 ? 11.982 -5.850 -24.137 1.00 70.75 86 ASN A O 1
ATOM 708 N N . ASP A 1 87 ? 10.383 -5.908 -25.731 1.00 64.81 87 ASP A N 1
ATOM 709 C CA . ASP A 1 87 ? 10.990 -6.885 -26.637 1.00 64.81 87 ASP A CA 1
ATOM 710 C C . ASP A 1 87 ? 11.971 -6.252 -27.644 1.00 64.81 87 ASP A C 1
ATOM 712 O O . ASP A 1 87 ? 12.761 -6.972 -28.261 1.00 64.81 87 ASP A O 1
ATOM 716 N N . GLU A 1 88 ? 11.994 -4.919 -27.740 1.00 70.25 88 GLU A N 1
ATOM 717 C CA . GLU A 1 88 ? 12.946 -4.123 -28.513 1.00 70.25 88 GLU A CA 1
ATOM 718 C C . GLU A 1 88 ? 13.526 -2.973 -27.667 1.00 70.25 88 GLU A C 1
ATOM 720 O O . GLU A 1 88 ? 13.108 -1.811 -27.714 1.00 70.25 88 GLU A O 1
ATOM 725 N N . ALA A 1 89 ? 14.564 -3.279 -26.886 1.00 69.81 89 ALA A N 1
ATOM 726 C CA . ALA A 1 89 ? 15.230 -2.290 -26.039 1.00 69.81 89 ALA A CA 1
ATOM 727 C C . ALA A 1 89 ? 15.806 -1.098 -26.829 1.00 69.81 89 ALA A C 1
ATOM 729 O O . ALA A 1 89 ? 15.882 0.008 -26.296 1.00 69.81 89 ALA A O 1
ATOM 730 N N . ALA A 1 90 ? 16.170 -1.292 -28.102 1.00 68.69 90 ALA A N 1
ATOM 731 C CA . ALA A 1 90 ? 16.672 -0.226 -28.968 1.00 68.69 90 ALA A CA 1
ATOM 732 C C . ALA A 1 90 ? 15.661 0.925 -29.118 1.00 68.69 90 ALA A C 1
ATOM 734 O O . ALA A 1 90 ? 16.040 2.093 -29.000 1.00 68.69 90 ALA A O 1
ATOM 735 N N . GLY A 1 91 ? 14.372 0.612 -29.285 1.00 67.38 91 GLY A N 1
ATOM 736 C CA . GLY A 1 91 ? 13.302 1.612 -29.337 1.00 67.38 91 GLY A CA 1
ATOM 737 C C . GLY A 1 91 ? 13.150 2.376 -28.020 1.00 67.38 91 GLY A C 1
ATOM 738 O O . GLY A 1 91 ? 12.923 3.582 -28.016 1.00 67.38 91 GLY A O 1
ATOM 739 N N . VAL A 1 92 ? 13.366 1.706 -26.887 1.00 68.81 92 VAL A N 1
ATOM 740 C CA . VAL A 1 92 ? 13.328 2.330 -25.556 1.00 68.81 92 VAL A CA 1
ATOM 741 C C . VAL A 1 92 ? 14.500 3.290 -25.354 1.00 68.81 92 VAL A C 1
ATOM 743 O O . VAL A 1 92 ? 14.279 4.432 -24.950 1.00 68.81 92 VAL A O 1
ATOM 746 N N . TYR A 1 93 ? 15.724 2.869 -25.676 1.00 67.88 93 TYR A N 1
ATOM 747 C CA . TYR A 1 93 ? 16.924 3.698 -25.521 1.00 67.88 93 TYR A CA 1
ATOM 748 C C . TYR A 1 93 ? 16.966 4.894 -26.477 1.00 67.88 93 TYR A C 1
ATOM 750 O O . TYR A 1 93 ? 17.530 5.927 -26.131 1.00 67.88 93 TYR A O 1
ATOM 758 N N . THR A 1 94 ? 16.363 4.773 -27.660 1.00 65.69 94 THR A N 1
ATOM 759 C CA . THR A 1 94 ? 16.266 5.873 -28.638 1.00 65.69 94 THR A CA 1
ATOM 760 C C . THR A 1 94 ? 15.068 6.794 -28.393 1.00 65.69 94 THR A C 1
ATOM 762 O O . THR A 1 94 ? 14.994 7.889 -28.956 1.00 65.69 94 THR A O 1
ATOM 765 N N . SER A 1 95 ? 14.131 6.385 -27.532 1.00 66.81 95 SER A N 1
ATOM 766 C CA . SER A 1 95 ? 12.962 7.186 -27.179 1.00 66.81 95 SER A CA 1
ATOM 767 C C . SER A 1 95 ? 13.300 8.359 -26.254 1.00 66.81 95 SER A C 1
ATOM 769 O O . SER A 1 95 ? 14.309 8.382 -25.545 1.00 66.81 95 SER A O 1
ATOM 771 N N . GLY A 1 96 ? 12.368 9.315 -26.177 1.00 64.69 96 GLY A N 1
ATOM 772 C CA . GLY A 1 96 ? 12.426 10.431 -25.229 1.00 64.69 96 GLY A CA 1
ATOM 773 C C . GLY A 1 96 ? 12.578 10.017 -23.757 1.00 64.69 96 GLY A C 1
ATOM 774 O O . GLY A 1 96 ? 13.003 10.843 -22.957 1.00 64.69 96 GLY A O 1
ATOM 775 N N . LEU A 1 97 ? 12.287 8.755 -23.404 1.00 65.31 97 LEU A N 1
ATOM 776 C CA . LEU A 1 97 ? 12.441 8.226 -22.045 1.00 65.31 97 LEU A CA 1
ATOM 777 C C . LEU A 1 97 ? 13.901 8.126 -21.585 1.00 65.31 97 LEU A C 1
ATOM 779 O O . LEU A 1 97 ? 14.169 8.281 -20.399 1.00 65.31 97 LEU A O 1
ATOM 783 N N . TYR A 1 98 ? 14.827 7.863 -22.508 1.00 66.81 98 TYR A N 1
ATOM 784 C CA . TYR A 1 98 ? 16.257 7.736 -22.210 1.00 66.81 98 TYR A CA 1
ATOM 785 C C . TYR A 1 98 ? 17.092 8.911 -22.732 1.00 66.81 98 TYR A C 1
ATOM 787 O O . TYR A 1 98 ? 18.217 9.091 -22.271 1.00 66.81 98 TYR A O 1
ATOM 795 N N . ASN A 1 99 ? 16.538 9.746 -23.622 1.00 67.94 99 ASN A N 1
ATOM 796 C CA . ASN A 1 99 ? 17.164 11.017 -24.011 1.00 67.94 99 ASN A CA 1
ATOM 797 C C . ASN A 1 99 ? 17.288 11.996 -22.826 1.00 67.94 99 ASN A C 1
ATOM 799 O O . ASN A 1 99 ? 18.218 12.797 -22.797 1.00 67.94 99 ASN A O 1
ATOM 803 N N . ASP A 1 100 ? 16.393 11.897 -21.838 1.00 70.62 100 ASP A N 1
ATOM 804 C CA . ASP A 1 100 ? 16.566 12.469 -20.500 1.00 70.62 100 ASP A CA 1
ATOM 805 C C . ASP A 1 100 ? 16.490 11.335 -19.461 1.00 70.62 100 ASP A C 1
ATOM 807 O O . ASP A 1 100 ? 15.394 10.930 -19.072 1.00 70.62 100 ASP A O 1
ATOM 811 N N . PRO A 1 101 ? 17.630 10.771 -19.021 1.00 69.06 101 PRO A N 1
ATOM 812 C CA . PRO A 1 101 ? 17.644 9.609 -18.137 1.00 69.06 101 PRO A CA 1
ATOM 813 C C . PRO A 1 101 ? 17.344 9.962 -16.674 1.00 69.06 101 PRO A C 1
ATOM 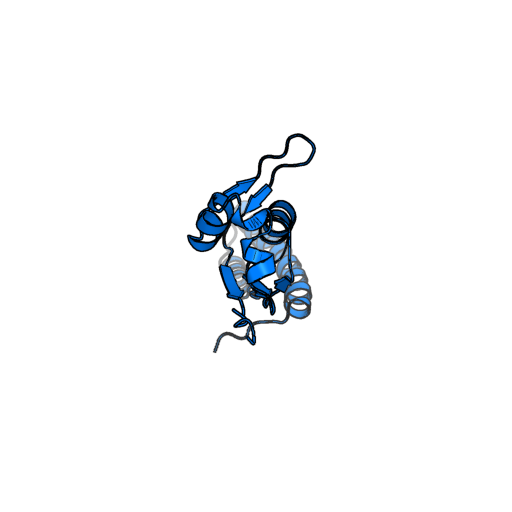815 O O . PRO A 1 101 ? 17.176 9.056 -15.852 1.00 69.06 101 PRO A O 1
ATOM 818 N N . ALA A 1 102 ? 17.301 11.251 -16.314 1.00 75.75 102 ALA A N 1
ATOM 819 C CA . ALA A 1 102 ? 17.159 11.672 -14.925 1.00 75.75 102 ALA A CA 1
ATOM 820 C C . ALA A 1 102 ? 15.889 11.103 -14.257 1.00 75.75 102 ALA A C 1
ATOM 822 O O . ALA A 1 102 ? 16.027 10.489 -13.197 1.00 75.75 102 ALA A O 1
ATOM 823 N N . PRO A 1 103 ? 14.688 11.170 -14.870 1.00 72.69 103 PRO A N 1
ATOM 824 C CA . PRO A 1 103 ? 13.477 10.597 -14.286 1.00 72.69 103 PRO A CA 1
ATOM 825 C C . PRO A 1 103 ? 13.575 9.080 -14.102 1.00 72.69 103 PRO A C 1
ATOM 827 O O . PRO A 1 103 ? 13.143 8.558 -13.078 1.00 72.69 103 PRO A O 1
ATOM 830 N N . PHE A 1 104 ? 14.176 8.370 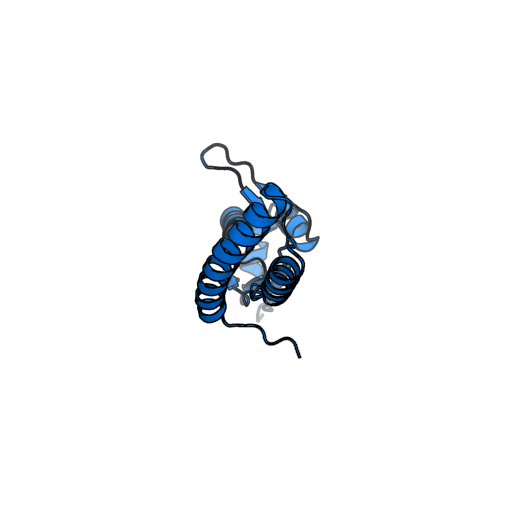-15.063 1.00 74.25 104 PHE A N 1
ATOM 831 C CA . PHE A 1 104 ? 14.346 6.918 -14.993 1.00 74.25 104 PHE A CA 1
ATOM 832 C C . PHE A 1 104 ? 15.237 6.512 -13.813 1.00 74.25 104 PHE A C 1
ATOM 834 O O . PHE A 1 104 ? 14.885 5.615 -13.047 1.00 74.25 104 PHE A O 1
ATOM 841 N N . ASN A 1 105 ? 16.355 7.217 -13.624 1.00 76.31 105 ASN A N 1
ATOM 842 C CA . ASN A 1 105 ? 17.257 6.992 -12.495 1.00 76.31 105 ASN A CA 1
ATOM 843 C C . ASN A 1 105 ? 16.576 7.300 -11.160 1.00 76.31 105 ASN A C 1
ATOM 845 O O . ASN A 1 105 ? 16.692 6.518 -10.219 1.00 76.31 105 ASN A O 1
ATOM 849 N N . THR A 1 106 ? 15.816 8.395 -11.081 1.00 77.94 106 THR A N 1
ATOM 850 C CA . THR A 1 106 ? 15.049 8.727 -9.876 1.00 77.94 106 THR A CA 1
ATOM 851 C C . THR A 1 106 ? 14.037 7.631 -9.541 1.00 77.94 106 THR A C 1
ATOM 853 O O . THR A 1 106 ? 13.930 7.243 -8.378 1.00 77.94 106 THR A O 1
ATOM 856 N N . PHE A 1 107 ? 13.351 7.072 -10.547 1.00 77.00 107 PHE A N 1
ATOM 857 C CA . PHE A 1 107 ? 12.433 5.950 -10.343 1.00 77.00 107 PHE A CA 1
ATOM 858 C C . PHE A 1 107 ? 13.148 4.678 -9.870 1.00 77.00 107 PHE A C 1
ATOM 860 O O . PHE A 1 107 ? 12.624 3.936 -9.041 1.00 77.00 107 PHE A O 1
ATOM 867 N N . TRP A 1 108 ? 14.361 4.425 -10.354 1.00 76.69 108 TRP A N 1
ATOM 868 C CA . TRP A 1 108 ? 15.152 3.276 -9.919 1.00 76.69 108 TRP A CA 1
ATOM 869 C C . TRP A 1 108 ? 15.642 3.394 -8.467 1.00 76.69 108 TRP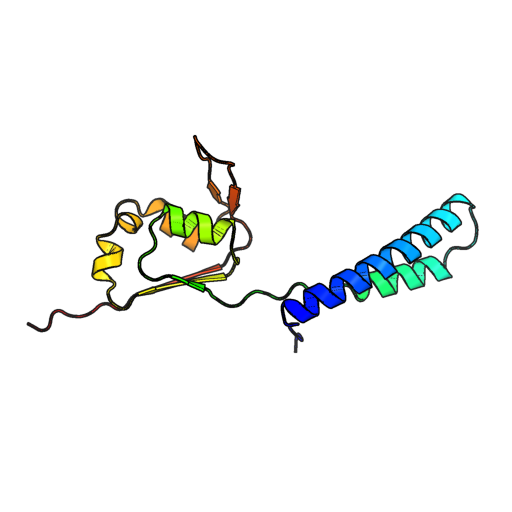 A C 1
ATOM 871 O O . TRP A 1 108 ? 15.713 2.393 -7.756 1.00 76.69 108 TRP A O 1
ATOM 881 N N . CYS A 1 109 ? 15.946 4.610 -8.006 1.00 77.56 109 CYS A N 1
ATOM 882 C CA . CYS A 1 109 ? 16.418 4.871 -6.642 1.00 77.56 109 CYS A CA 1
ATOM 883 C C . CYS A 1 109 ? 15.318 4.817 -5.573 1.00 77.56 109 CYS A C 1
ATOM 885 O O . CYS A 1 109 ? 15.615 4.996 -4.395 1.00 77.56 109 CYS A O 1
ATOM 887 N N . TRP A 1 110 ? 14.062 4.565 -5.961 1.00 68.06 110 TRP A N 1
ATOM 888 C CA . TRP A 1 110 ? 12.908 4.581 -5.058 1.00 68.06 110 TRP A CA 1
ATOM 889 C C . TRP A 1 110 ? 12.705 5.932 -4.341 1.00 68.06 110 TRP A C 1
ATOM 891 O O . TRP A 1 110 ? 12.038 6.021 -3.309 1.00 68.06 110 TRP A O 1
ATOM 901 N N . ASP A 1 111 ? 13.243 7.013 -4.907 1.00 76.50 111 ASP A N 1
ATOM 902 C CA . ASP A 1 111 ? 13.143 8.339 -4.312 1.00 76.50 111 ASP A CA 1
ATOM 903 C C . ASP A 1 111 ? 11.730 8.902 -4.448 1.00 76.50 111 ASP A C 1
ATOM 905 O O . ASP A 1 111 ? 11.027 8.658 -5.433 1.00 76.50 111 ASP A O 1
ATOM 909 N N . LYS A 1 112 ? 11.314 9.701 -3.463 1.00 78.75 112 LYS A N 1
ATOM 910 C CA . LYS A 1 112 ? 10.057 10.451 -3.527 1.00 78.75 112 LYS A CA 1
ATOM 911 C C . LYS A 1 112 ? 10.136 11.480 -4.653 1.00 78.75 112 LYS A C 1
ATOM 913 O O . LYS A 1 112 ? 10.999 12.355 -4.629 1.00 78.75 112 LYS A O 1
ATOM 918 N N . VAL A 1 113 ? 9.184 11.432 -5.585 1.00 80.56 113 VAL A N 1
ATOM 919 C CA . VAL A 1 113 ? 9.155 12.348 -6.735 1.00 80.56 113 VAL A CA 1
ATOM 920 C C . VAL A 1 113 ? 7.905 13.208 -6.701 1.00 80.56 113 VAL A C 1
ATOM 922 O O . VAL A 1 113 ? 6.788 12.696 -6.674 1.00 80.56 113 VAL A O 1
ATOM 925 N N . THR A 1 114 ? 8.080 14.525 -6.753 1.00 79.44 114 THR A N 1
ATOM 926 C CA . THR A 1 114 ? 6.972 15.466 -6.944 1.00 79.44 114 THR A CA 1
ATOM 927 C C . THR A 1 114 ? 6.932 15.885 -8.404 1.00 79.44 114 THR A C 1
ATOM 929 O O . THR A 1 114 ? 7.857 16.529 -8.895 1.00 79.44 114 THR A O 1
ATOM 932 N N . ILE A 1 115 ? 5.852 15.539 -9.100 1.00 78.62 115 ILE A N 1
ATOM 933 C CA . ILE A 1 115 ? 5.642 15.934 -10.491 1.00 78.62 115 ILE A CA 1
ATOM 934 C C . ILE A 1 115 ? 4.772 17.185 -10.504 1.00 78.62 115 ILE A C 1
ATOM 936 O O . ILE A 1 115 ? 3.554 17.118 -10.322 1.00 78.62 115 ILE A O 1
ATOM 940 N N . ASN A 1 116 ? 5.413 18.330 -10.734 1.00 72.19 116 ASN A N 1
ATOM 941 C CA . ASN A 1 116 ? 4.730 19.604 -10.921 1.00 72.19 116 ASN A CA 1
ATOM 942 C C . ASN A 1 116 ? 4.331 19.776 -12.386 1.00 72.19 116 ASN A C 1
ATOM 944 O O . ASN A 1 116 ? 5.168 19.658 -13.280 1.00 72.19 116 ASN A O 1
ATOM 948 N N . ARG A 1 117 ? 3.049 20.054 -12.646 1.00 67.25 117 ARG A N 1
ATOM 949 C CA . ARG A 1 117 ? 2.534 20.290 -14.002 1.00 67.25 117 ARG A CA 1
ATOM 950 C C . ARG A 1 117 ? 1.983 21.705 -14.122 1.00 67.25 117 ARG A C 1
ATOM 952 O O . ARG A 1 117 ? 1.260 22.168 -13.254 1.00 67.25 117 ARG A O 1
ATOM 959 N N . VAL A 1 118 ? 2.298 22.368 -15.235 1.00 66.69 118 VAL A N 1
ATOM 960 C CA . VAL A 1 118 ? 1.844 23.742 -15.521 1.00 66.69 118 VAL A CA 1
ATOM 961 C C . VAL A 1 118 ? 0.337 23.794 -15.823 1.00 66.69 118 VAL A C 1
ATOM 963 O O . VAL A 1 118 ? -0.319 24.779 -15.512 1.00 66.69 118 VAL A O 1
ATOM 966 N N . SER A 1 119 ? -0.225 22.731 -16.412 1.00 68.81 119 SER A N 1
ATOM 967 C CA . SER A 1 119 ? -1.607 22.695 -16.926 1.00 68.81 119 SER A CA 1
ATOM 968 C C . SER A 1 119 ? -2.543 21.688 -16.238 1.00 68.81 119 SER A C 1
ATOM 970 O O . SER A 1 119 ? -3.693 21.546 -16.650 1.00 68.81 119 SER A O 1
ATOM 972 N N . ARG A 1 120 ? -2.071 20.942 -15.230 1.00 67.38 120 ARG A N 1
ATOM 973 C CA . ARG A 1 120 ? -2.833 19.897 -14.514 1.00 67.38 120 ARG A CA 1
ATOM 974 C C . ARG A 1 120 ? -2.436 19.865 -13.042 1.00 67.38 120 ARG A C 1
ATOM 976 O O . ARG A 1 120 ? -1.375 20.371 -12.698 1.00 67.38 120 ARG A O 1
ATOM 983 N N . GLU A 1 121 ? -3.243 19.213 -12.205 1.00 73.00 121 GLU A N 1
ATOM 984 C CA . GLU A 1 121 ? -2.884 18.979 -10.804 1.00 73.00 121 GLU A CA 1
ATOM 985 C C . GLU A 1 121 ? -1.544 18.237 -10.686 1.00 73.00 121 GLU A C 1
ATOM 987 O O . GLU A 1 121 ? -1.305 17.217 -11.350 1.00 73.00 121 GLU A O 1
ATOM 992 N N . SER A 1 122 ? -0.666 18.788 -9.847 1.00 79.06 122 SER A N 1
ATOM 993 C CA . SER A 1 122 ? 0.576 18.147 -9.428 1.00 79.06 122 SER A CA 1
ATOM 994 C C . SER A 1 122 ? 0.272 16.897 -8.609 1.00 79.06 122 SER A C 1
ATOM 996 O O . SER A 1 122 ? -0.710 16.848 -7.870 1.00 79.06 122 SER A O 1
ATOM 998 N N . PHE A 1 123 ? 1.138 15.893 -8.701 1.00 79.19 123 PHE A N 1
ATOM 999 C CA . PHE A 1 123 ? 1.001 14.664 -7.922 1.00 79.19 123 PHE A CA 1
ATOM 1000 C C . PHE A 1 123 ? 2.351 14.206 -7.375 1.00 79.19 123 PHE A C 1
ATOM 1002 O O . PHE A 1 123 ? 3.414 14.548 -7.899 1.00 79.19 123 PHE A O 1
ATOM 1009 N N . VAL A 1 124 ? 2.290 13.434 -6.294 1.00 80.56 124 VAL A N 1
ATOM 1010 C CA . VAL A 1 124 ? 3.455 12.900 -5.590 1.00 80.56 124 VAL A CA 1
ATOM 1011 C C . VAL A 1 124 ? 3.516 11.396 -5.813 1.00 80.56 124 VAL A C 1
ATOM 1013 O O . VAL A 1 124 ? 2.519 10.699 -5.645 1.00 80.56 124 VAL A O 1
ATOM 1016 N N . ILE A 1 125 ? 4.695 10.910 -6.185 1.00 78.69 125 ILE A N 1
ATOM 1017 C CA . ILE A 1 125 ? 5.013 9.494 -6.331 1.00 78.69 125 ILE A CA 1
ATOM 1018 C C . ILE A 1 125 ? 5.790 9.064 -5.085 1.00 78.69 125 ILE A C 1
ATOM 1020 O O . ILE A 1 125 ? 6.888 9.557 -4.825 1.00 78.69 125 ILE A O 1
ATOM 1024 N N . GLU A 1 126 ? 5.214 8.154 -4.302 1.00 76.50 126 GLU A N 1
ATOM 1025 C CA . GLU A 1 126 ? 5.816 7.601 -3.087 1.00 76.50 126 GLU A CA 1
ATOM 1026 C C . GLU A 1 126 ? 5.450 6.120 -2.924 1.00 76.50 126 GLU A C 1
ATOM 1028 O O . GLU A 1 126 ? 4.434 5.663 -3.446 1.00 76.50 126 GLU A O 1
ATOM 1033 N N . ASN A 1 127 ? 6.277 5.361 -2.195 1.00 72.31 127 ASN A N 1
ATOM 1034 C CA . ASN A 1 127 ? 6.051 3.938 -1.904 1.00 72.31 127 ASN A CA 1
ATOM 1035 C C . ASN A 1 127 ? 5.838 3.055 -3.157 1.00 72.31 127 ASN A C 1
ATOM 1037 O O . ASN A 1 127 ? 5.025 2.131 -3.130 1.00 72.31 127 ASN A O 1
ATOM 1041 N N . TYR A 1 128 ? 6.556 3.332 -4.250 1.00 76.00 128 TYR A N 1
ATOM 1042 C CA . TYR A 1 128 ? 6.480 2.595 -5.520 1.00 76.00 128 TYR A CA 1
ATOM 1043 C C . TYR A 1 128 ? 7.650 1.615 -5.690 1.00 76.00 128 TYR A C 1
ATOM 1045 O O . TYR A 1 128 ? 8.689 1.786 -5.083 1.00 76.00 128 TYR A O 1
ATOM 1053 N N . VAL A 1 129 ? 7.520 0.582 -6.512 1.00 74.81 129 VAL A N 1
ATOM 1054 C CA . VAL A 1 129 ? 8.628 -0.295 -6.906 1.00 74.81 129 VAL A CA 1
ATOM 1055 C C . VAL A 1 129 ? 8.691 -0.284 -8.419 1.00 74.81 129 VAL A C 1
ATOM 1057 O O . VAL A 1 129 ? 7.718 -0.643 -9.087 1.00 74.81 129 VAL A O 1
ATOM 1060 N N . PHE A 1 130 ? 9.833 0.132 -8.955 1.00 78.38 130 PHE A N 1
ATOM 1061 C CA . PHE A 1 130 ? 10.080 0.152 -10.385 1.00 78.38 130 PHE A CA 1
ATOM 1062 C C . PHE A 1 130 ? 11.101 -0.922 -10.767 1.00 78.38 130 PHE A C 1
ATOM 1064 O O . PHE A 1 130 ? 12.082 -1.160 -10.067 1.00 78.38 130 PHE A O 1
ATOM 1071 N N . SER A 1 131 ? 10.854 -1.610 -11.874 1.00 78.50 131 SER A N 1
ATOM 1072 C CA . SER A 1 131 ? 11.789 -2.565 -12.471 1.00 78.50 131 SER A CA 1
ATOM 1073 C C . SER A 1 131 ? 11.735 -2.443 -13.990 1.00 78.50 131 SER A C 1
ATOM 1075 O O . SER A 1 131 ? 10.745 -1.965 -14.545 1.00 78.50 131 SER A O 1
ATOM 1077 N N . SER A 1 132 ? 12.770 -2.896 -14.691 1.00 77.88 132 SER A N 1
ATOM 1078 C CA . SER A 1 132 ? 12.737 -2.996 -16.149 1.00 77.88 132 SER A CA 1
ATOM 1079 C C . SER A 1 132 ? 13.290 -4.334 -16.635 1.00 77.88 132 SER A C 1
ATOM 1081 O O . SER A 1 132 ? 14.216 -4.896 -16.057 1.00 77.88 132 SER A O 1
ATOM 1083 N N . PHE A 1 133 ? 12.685 -4.841 -17.705 1.00 78.44 133 PHE A N 1
ATOM 1084 C CA . PHE A 1 133 ? 13.082 -6.025 -18.452 1.00 78.44 133 PHE A CA 1
ATOM 1085 C C . PHE A 1 133 ? 13.133 -5.617 -19.921 1.00 78.44 133 PHE A C 1
ATOM 1087 O O . PHE A 1 133 ? 12.099 -5.442 -20.567 1.00 78.44 133 PHE A O 1
ATOM 1094 N N . LEU A 1 134 ? 14.342 -5.389 -20.421 1.00 78.81 134 LEU A N 1
ATOM 1095 C CA . LEU A 1 134 ? 14.576 -4.877 -21.765 1.00 78.81 134 LEU A CA 1
ATOM 1096 C C . LEU A 1 134 ? 15.337 -5.933 -22.564 1.00 78.81 134 LEU A C 1
ATOM 1098 O O . LEU A 1 134 ? 16.452 -6.305 -22.196 1.00 78.81 134 LEU A O 1
ATOM 1102 N N . MET A 1 135 ? 14.735 -6.431 -23.642 1.00 78.50 135 MET A N 1
ATOM 1103 C CA . MET A 1 135 ? 15.384 -7.381 -24.537 1.00 78.50 135 MET A CA 1
ATOM 1104 C C . MET A 1 135 ? 16.293 -6.635 -25.513 1.00 78.50 135 MET A C 1
ATOM 1106 O O . MET A 1 135 ? 15.839 -5.867 -26.360 1.00 78.50 135 MET A O 1
ATOM 1110 N N . MET A 1 136 ? 17.594 -6.890 -25.408 1.00 77.38 136 MET A N 1
ATOM 1111 C CA . MET A 1 136 ? 18.568 -6.471 -26.410 1.00 77.38 136 MET A CA 1
ATOM 1112 C C . MET A 1 136 ? 18.563 -7.500 -27.539 1.00 77.38 136 MET A C 1
ATOM 1114 O O . MET A 1 136 ? 19.102 -8.595 -27.378 1.00 77.38 136 MET A O 1
ATOM 1118 N N . GLN A 1 137 ? 17.938 -7.173 -28.668 1.00 68.19 137 GLN A N 1
ATOM 1119 C CA . GLN A 1 137 ? 18.079 -7.988 -29.870 1.00 68.19 137 GLN A CA 1
ATOM 1120 C C . GLN A 1 137 ? 19.428 -7.681 -30.523 1.00 68.19 137 GLN A C 1
ATOM 1122 O O . GLN A 1 137 ? 19.775 -6.525 -30.763 1.00 68.19 137 GLN A O 1
ATOM 1127 N N . THR A 1 138 ? 20.213 -8.719 -30.793 1.00 61.88 138 THR A N 1
ATOM 1128 C CA . THR A 1 138 ? 21.382 -8.605 -31.665 1.00 61.88 138 THR A CA 1
ATOM 1129 C C . THR A 1 138 ? 20.897 -8.380 -33.092 1.00 61.88 138 THR A C 1
ATOM 1131 O O . THR A 1 138 ? 20.020 -9.120 -33.539 1.00 61.88 138 THR A O 1
ATOM 1134 N N . LEU A 1 139 ? 21.479 -7.424 -33.826 1.00 60.03 139 LEU A N 1
ATOM 1135 C CA . LEU A 1 139 ? 21.315 -7.404 -35.280 1.00 60.03 139 LEU A CA 1
ATOM 1136 C C . LEU A 1 139 ? 21.774 -8.767 -35.810 1.00 60.03 139 LEU A C 1
ATOM 1138 O O . LEU A 1 139 ? 22.933 -9.140 -35.630 1.00 60.03 139 LEU A O 1
ATOM 1142 N N . SER A 1 140 ? 20.873 -9.513 -36.442 1.00 56.91 140 SER A N 1
ATOM 1143 C CA . SER A 1 140 ? 21.264 -10.596 -37.335 1.00 56.91 140 SER A CA 1
ATOM 1144 C C . SER A 1 140 ? 21.957 -9.953 -38.537 1.00 56.91 140 SER A C 1
ATOM 1146 O O . SER A 1 140 ? 21.280 -9.445 -39.433 1.00 56.91 140 SER A O 1
ATOM 1148 N N . ILE A 1 141 ? 23.288 -9.880 -38.472 1.00 44.12 141 ILE A N 1
ATOM 1149 C CA . ILE A 1 141 ? 24.174 -9.542 -39.594 1.00 44.12 141 ILE A CA 1
ATOM 1150 C C . ILE A 1 141 ? 24.344 -10.792 -40.453 1.00 44.12 141 ILE A C 1
ATOM 1152 O O . ILE A 1 141 ? 24.564 -11.872 -39.855 1.00 44.12 141 ILE A O 1
#

Organism: Citrobacter koseri (NCBI:txid545)

pLDDT: mean 77.46, std 13.38, range [33.16, 97.5]

Foldseek 3Di:
DDPQDDQVRLVVVQVVLVVQLVVLVVVLVVCVVVVHDNVVSVVSNVVSVVPRDDRGQDDEDEDEDDALVRVVCCQFVHHQEYEHEYQAVVSVCPDNCNVDVVSVVCQQVQHWDWADDPPDDITIRHPHHYYYDYHHDDPPD